Protein AF-A0A6A1WGW3-F1 (afdb_monomer)

Mean predicted aligned error: 17.2 Å

Solvent-accessible surface area (backbone atoms only — not comparable to full-atom values): 6360 Å² total; per-residue (Å²): 124,62,69,64,53,54,53,50,51,53,53,55,72,67,58,84,74,80,73,63,71,56,58,60,55,49,51,50,53,48,58,52,51,54,50,48,54,52,50,52,53,54,28,59,75,70,72,46,88,75,53,73,68,56,53,46,31,70,76,75,42,85,55,72,66,63,70,68,69,53,62,93,67,81,68,84,81,84,64,88,84,66,89,72,80,84,77,77,80,86,79,88,79,81,84,134

pLDDT: mean 71.41, std 14.91, range [43.19, 90.88]

Sequence (96 aa):
MQRRSAINKENRAKLKIVHTSGARSFQRARALLEKMEALQLQHELEGKSYTEVEIFAEVLGTKAGYVQGLGRSVRLLDHLHQQRPLICPGDWRRPD

Structure (mmCIF, N/CA/C/O backbone):
data_AF-A0A6A1WGW3-F1
#
_entry.id   AF-A0A6A1WGW3-F1
#
loop_
_atom_site.group_PDB
_atom_site.id
_atom_site.type_symbol
_atom_site.label_atom_id
_atom_site.label_alt_id
_atom_site.label_comp_id
_atom_site.label_asym_id
_atom_site.label_entity_id
_atom_site.label_seq_id
_atom_site.pdbx_PDB_ins_code
_atom_site.Cartn_x
_atom_site.Cartn_y
_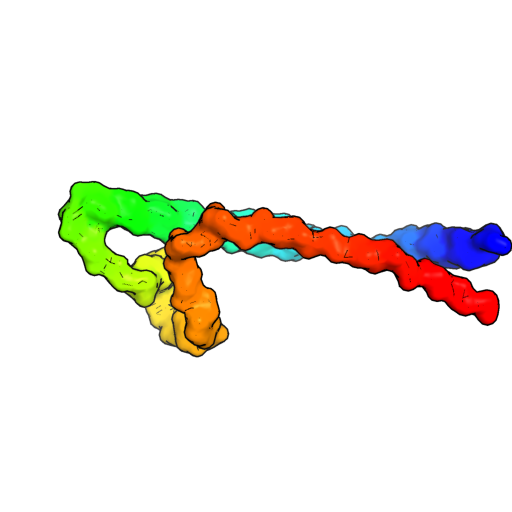atom_site.Cartn_z
_atom_site.occupancy
_atom_site.B_iso_or_equiv
_atom_site.auth_seq_id
_atom_site.auth_comp_id
_atom_site.auth_asym_id
_atom_site.auth_atom_id
_atom_site.pdbx_PDB_model_num
ATOM 1 N N . MET A 1 1 ? 32.380 -14.071 -29.882 1.00 60.56 1 MET A N 1
ATOM 2 C CA . MET A 1 1 ? 31.759 -13.446 -28.684 1.00 60.56 1 MET A CA 1
ATOM 3 C C . MET A 1 1 ? 31.000 -12.133 -28.968 1.00 60.56 1 MET A C 1
ATOM 5 O O . MET A 1 1 ? 30.032 -11.849 -28.278 1.00 60.56 1 MET A O 1
ATOM 9 N N . GLN A 1 2 ? 31.369 -11.344 -29.989 1.00 76.31 2 GLN A N 1
ATOM 10 C CA . GLN A 1 2 ? 30.806 -9.997 -30.230 1.00 76.31 2 GLN A CA 1
ATOM 11 C C . GLN A 1 2 ? 29.396 -9.977 -30.851 1.00 76.31 2 GLN A C 1
ATOM 13 O O . GLN A 1 2 ? 28.564 -9.163 -30.460 1.00 76.31 2 GLN A O 1
ATOM 18 N N . ARG A 1 3 ? 29.082 -10.917 -31.756 1.00 87.38 3 ARG A N 1
ATOM 19 C CA . ARG A 1 3 ? 27.796 -10.954 -32.482 1.00 87.38 3 ARG A CA 1
ATOM 20 C C . ARG A 1 3 ? 26.581 -11.066 -31.556 1.00 87.38 3 ARG A C 1
ATOM 22 O O . ARG A 1 3 ? 25.616 -10.330 -31.710 1.00 87.38 3 ARG A O 1
ATOM 29 N N . ARG A 1 4 ? 26.648 -11.958 -30.559 1.00 82.88 4 ARG A N 1
ATOM 30 C CA . ARG A 1 4 ? 25.568 -12.143 -29.573 1.00 82.88 4 ARG A CA 1
ATOM 31 C C . ARG A 1 4 ? 25.390 -10.900 -28.695 1.00 82.88 4 ARG A C 1
ATOM 33 O O . ARG A 1 4 ? 24.259 -10.537 -28.413 1.00 82.88 4 ARG A O 1
ATOM 40 N N . SER A 1 5 ? 26.483 -10.230 -28.323 1.00 82.81 5 SER A N 1
ATOM 41 C CA . SER A 1 5 ? 26.445 -8.989 -27.534 1.00 82.81 5 SER A CA 1
ATOM 42 C C . SER A 1 5 ? 25.810 -7.830 -28.312 1.00 82.81 5 SER A C 1
ATOM 44 O O . SER A 1 5 ? 24.943 -7.137 -27.785 1.00 82.81 5 SER A O 1
ATOM 46 N N . ALA A 1 6 ? 26.156 -7.680 -29.596 1.00 90.50 6 ALA A N 1
ATOM 47 C CA . ALA A 1 6 ? 25.558 -6.681 -30.481 1.00 90.50 6 ALA A CA 1
ATOM 48 C C . ALA A 1 6 ? 24.043 -6.893 -30.649 1.00 90.50 6 ALA A C 1
ATOM 50 O O . ALA A 1 6 ? 23.264 -5.964 -30.444 1.00 90.50 6 ALA A O 1
ATOM 51 N N . ILE A 1 7 ? 23.623 -8.137 -30.908 1.00 89.75 7 ILE A N 1
ATOM 52 C CA . ILE A 1 7 ? 22.201 -8.508 -31.002 1.00 89.75 7 ILE A CA 1
ATOM 53 C C . ILE A 1 7 ? 21.476 -8.223 -29.681 1.00 89.75 7 ILE A C 1
ATOM 55 O O . ILE A 1 7 ? 20.380 -7.670 -29.677 1.00 89.75 7 ILE A O 1
ATOM 59 N N . ASN A 1 8 ? 22.090 -8.549 -28.541 1.00 86.75 8 ASN A N 1
ATOM 60 C CA . ASN A 1 8 ? 21.478 -8.318 -27.234 1.00 86.75 8 ASN A CA 1
ATOM 61 C C . ASN A 1 8 ? 21.331 -6.816 -26.925 1.00 86.75 8 ASN A C 1
ATOM 63 O O . ASN A 1 8 ? 20.338 -6.403 -26.330 1.00 86.75 8 ASN A O 1
ATOM 67 N N . LYS A 1 9 ? 22.281 -5.986 -27.378 1.00 88.44 9 LYS A N 1
ATOM 68 C CA . LYS A 1 9 ? 22.237 -4.522 -27.250 1.00 88.44 9 LYS A CA 1
ATOM 69 C C . LYS A 1 9 ? 21.126 -3.907 -28.103 1.00 88.44 9 LYS A C 1
ATOM 71 O O . LYS A 1 9 ? 20.381 -3.066 -27.607 1.00 88.44 9 LYS A O 1
ATOM 76 N N . GLU A 1 10 ? 20.956 -4.375 -29.338 1.00 90.00 10 GLU A N 1
ATOM 77 C CA . GLU A 1 10 ? 19.817 -3.987 -30.176 1.00 90.00 10 GLU A CA 1
ATOM 78 C C . GLU A 1 10 ? 18.481 -4.422 -29.573 1.00 90.00 10 GLU A C 1
ATOM 80 O O . GLU A 1 10 ? 17.534 -3.640 -29.541 1.00 90.00 10 GLU A O 1
ATOM 85 N N . ASN A 1 11 ? 18.393 -5.649 -29.061 1.00 87.62 11 ASN A N 1
ATOM 86 C CA . ASN A 1 11 ? 17.176 -6.149 -28.426 1.00 87.62 11 ASN A CA 1
ATOM 87 C C . ASN A 1 11 ? 16.835 -5.343 -27.164 1.00 87.62 11 ASN A C 1
ATOM 89 O O . ASN A 1 11 ? 15.669 -5.035 -26.929 1.00 87.62 11 ASN A O 1
ATOM 93 N N . ARG A 1 12 ? 17.850 -4.921 -26.397 1.00 81.75 12 ARG A N 1
ATOM 94 C CA . ARG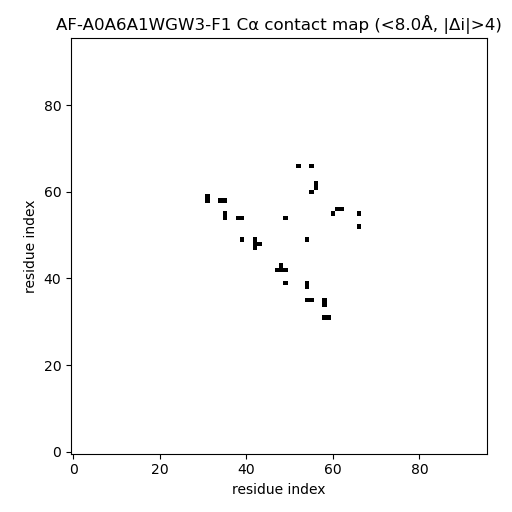 A 1 12 ? 17.697 -4.022 -25.244 1.00 81.75 12 ARG A CA 1
ATOM 95 C C . ARG A 1 12 ? 17.176 -2.643 -25.646 1.00 81.75 12 ARG A C 1
ATOM 97 O O . ARG A 1 12 ? 16.335 -2.104 -24.941 1.00 81.75 12 ARG A O 1
ATOM 104 N N . ALA A 1 13 ? 17.632 -2.095 -26.770 1.00 84.75 13 ALA A N 1
ATOM 105 C CA . ALA A 1 13 ? 17.139 -0.821 -27.294 1.00 84.75 13 ALA A CA 1
ATOM 106 C C . ALA A 1 13 ? 15.698 -0.914 -27.838 1.00 84.75 13 ALA A C 1
ATOM 108 O O . ALA A 1 13 ? 14.958 0.067 -27.805 1.00 84.75 13 ALA A O 1
ATOM 109 N N . LYS A 1 14 ? 15.282 -2.099 -28.311 1.00 83.38 14 LYS A N 1
ATOM 110 C CA . LYS A 1 14 ? 13.914 -2.388 -28.783 1.00 83.38 14 LYS A CA 1
ATOM 111 C C . LYS A 1 14 ? 12.921 -2.616 -27.631 1.00 83.38 14 LYS A C 1
ATOM 113 O O . LYS A 1 14 ? 11.716 -2.467 -27.823 1.00 83.38 14 LYS A O 1
ATOM 118 N N . LEU A 1 15 ? 13.406 -2.940 -26.431 1.00 76.50 15 LEU A N 1
ATOM 119 C CA . LEU A 1 15 ? 12.594 -3.093 -25.221 1.00 76.50 15 LEU A CA 1
ATOM 120 C C . LEU A 1 15 ? 12.122 -1.719 -24.708 1.00 76.50 15 LEU A C 1
ATOM 122 O O . LEU A 1 15 ? 12.808 -1.053 -23.940 1.00 76.50 15 LEU A O 1
ATOM 126 N N . LYS A 1 16 ? 10.911 -1.308 -25.099 1.00 72.50 16 LYS A N 1
ATOM 127 C CA . LYS A 1 16 ? 10.207 -0.123 -24.567 1.00 72.50 16 LYS A CA 1
ATOM 128 C C . LYS A 1 16 ? 9.193 -0.492 -23.484 1.00 72.50 16 LYS A C 1
ATOM 130 O O . LYS A 1 16 ? 8.042 -0.072 -23.539 1.00 72.50 16 LYS A O 1
ATOM 135 N N . ILE A 1 17 ? 9.595 -1.294 -22.503 1.00 68.94 17 ILE A N 1
ATOM 136 C CA . ILE A 1 17 ? 8.737 -1.562 -21.346 1.00 68.94 17 ILE A CA 1
ATOM 137 C C . ILE A 1 17 ? 9.440 -1.026 -20.113 1.00 68.94 17 ILE A C 1
ATOM 139 O O . ILE A 1 17 ? 10.246 -1.695 -19.472 1.00 68.94 17 ILE A O 1
ATOM 143 N N . VAL A 1 18 ? 9.125 0.224 -19.790 1.00 66.19 18 VAL A N 1
ATOM 144 C CA . VAL A 1 18 ? 9.357 0.735 -18.445 1.00 66.19 18 VAL A CA 1
ATOM 145 C C . VAL A 1 18 ? 8.252 0.123 -17.589 1.00 66.19 18 VAL A C 1
ATOM 147 O O . VAL A 1 18 ? 7.095 0.526 -17.689 1.00 66.19 18 VAL A O 1
ATOM 150 N N . HIS A 1 19 ? 8.581 -0.896 -16.794 1.00 60.56 19 HIS A N 1
ATOM 151 C CA . HIS A 1 19 ? 7.653 -1.483 -15.826 1.00 60.56 19 HIS A CA 1
ATOM 152 C C . HIS A 1 19 ? 7.368 -0.472 -14.701 1.00 60.56 19 HIS A C 1
ATOM 154 O O . HIS A 1 19 ? 7.892 -0.573 -13.597 1.00 60.56 19 HIS A O 1
ATOM 160 N N . THR A 1 20 ? 6.539 0.534 -14.968 1.00 61.28 20 THR A N 1
ATOM 161 C CA . THR A 1 20 ? 6.049 1.480 -13.949 1.00 61.28 20 THR A CA 1
ATOM 162 C C . THR A 1 20 ? 4.984 0.845 -13.053 1.00 61.28 20 THR A C 1
ATOM 164 O O . THR A 1 20 ? 4.731 1.313 -11.942 1.00 61.28 20 THR A O 1
ATOM 167 N N . SER A 1 21 ? 4.396 -0.264 -13.509 1.00 58.09 21 SER A N 1
ATOM 168 C CA . SER A 1 21 ? 3.380 -1.050 -12.810 1.00 58.09 21 SER A CA 1
ATOM 169 C C . SER A 1 21 ? 3.884 -1.716 -11.526 1.00 58.09 21 SER A C 1
ATOM 171 O O . SER A 1 21 ? 3.065 -2.033 -10.665 1.00 58.09 21 SER A O 1
ATOM 173 N N . GLY A 1 22 ? 5.202 -1.876 -11.349 1.00 60.31 22 GLY A N 1
ATOM 174 C CA . GLY A 1 22 ? 5.789 -2.446 -10.131 1.00 60.31 22 GLY A CA 1
ATOM 175 C C . GLY A 1 22 ? 5.850 -1.466 -8.956 1.00 60.31 22 GLY A C 1
ATOM 176 O O . GLY A 1 22 ? 5.568 -1.848 -7.827 1.00 60.31 22 GLY A O 1
ATOM 177 N N . ALA A 1 23 ? 6.154 -0.188 -9.202 1.00 70.12 23 ALA A N 1
ATOM 178 C CA . ALA A 1 23 ? 6.386 0.769 -8.118 1.00 70.12 23 ALA A CA 1
ATOM 179 C C . ALA A 1 23 ? 5.091 1.151 -7.387 1.00 70.12 23 ALA A C 1
ATOM 181 O O . ALA A 1 23 ? 5.031 1.080 -6.163 1.00 70.12 23 ALA A O 1
ATOM 182 N N . ARG A 1 24 ? 4.027 1.497 -8.126 1.00 74.19 24 ARG A N 1
ATOM 183 C CA . ARG A 1 24 ? 2.754 1.925 -7.516 1.00 74.19 24 ARG A CA 1
ATOM 184 C C . ARG A 1 24 ? 2.000 0.789 -6.828 1.00 74.19 24 ARG A C 1
ATOM 186 O O . ARG A 1 24 ? 1.398 1.008 -5.782 1.00 74.19 24 ARG A O 1
ATOM 193 N N . SER A 1 25 ? 2.016 -0.415 -7.403 1.00 74.75 25 SER A N 1
ATOM 194 C CA . SER A 1 25 ? 1.377 -1.588 -6.790 1.00 74.75 25 SER A CA 1
ATOM 195 C C . SER A 1 25 ? 2.094 -1.997 -5.502 1.00 74.75 25 SER A C 1
ATOM 197 O O . SER A 1 25 ? 1.439 -2.231 -4.489 1.00 74.75 25 SER A O 1
ATOM 199 N N . PHE A 1 26 ? 3.429 -1.974 -5.507 1.00 78.75 26 PHE A N 1
ATOM 200 C CA . PHE A 1 26 ? 4.243 -2.238 -4.326 1.00 78.75 26 PHE A CA 1
ATOM 201 C C . PHE A 1 26 ? 4.071 -1.172 -3.236 1.00 78.75 26 PHE A C 1
ATOM 203 O O . PHE A 1 26 ? 3.866 -1.515 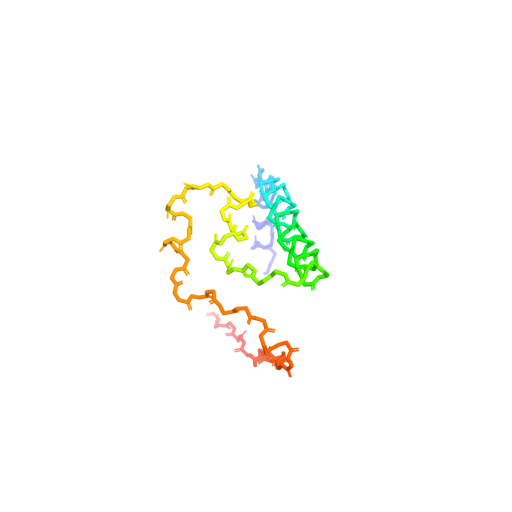-2.076 1.00 78.75 26 PHE A O 1
ATOM 210 N N . GLN A 1 27 ? 4.076 0.115 -3.603 1.00 84.88 27 GLN A N 1
ATOM 211 C CA . GLN A 1 27 ? 3.789 1.220 -2.678 1.00 84.88 27 GLN A CA 1
ATOM 212 C C . GLN A 1 27 ? 2.411 1.068 -2.030 1.00 84.88 27 GLN A C 1
ATOM 214 O O . GLN A 1 27 ? 2.271 1.238 -0.822 1.00 84.88 27 GLN A O 1
ATOM 219 N N . ARG A 1 28 ? 1.394 0.695 -2.816 1.00 85.75 28 ARG A N 1
ATOM 220 C CA . ARG A 1 28 ? 0.045 0.457 -2.297 1.00 85.75 28 ARG A CA 1
ATOM 221 C C . ARG A 1 28 ? 0.004 -0.737 -1.344 1.00 85.75 28 ARG A C 1
ATOM 223 O O . ARG A 1 28 ? -0.632 -0.637 -0.304 1.00 85.75 28 ARG A O 1
ATOM 230 N N . ALA A 1 29 ? 0.675 -1.840 -1.674 1.00 84.25 29 ALA A N 1
ATOM 231 C CA . ALA A 1 29 ? 0.749 -3.009 -0.799 1.00 84.25 29 ALA A CA 1
ATOM 232 C C . ALA A 1 29 ? 1.447 -2.683 0.532 1.00 84.25 29 ALA A C 1
ATOM 234 O O . ALA A 1 29 ? 0.953 -3.067 1.588 1.00 84.25 29 ALA A O 1
ATOM 235 N N . ARG A 1 30 ? 2.541 -1.909 0.489 1.00 86.06 30 ARG A N 1
ATOM 236 C CA . ARG A 1 30 ? 3.241 -1.410 1.682 1.00 86.06 30 ARG A CA 1
ATOM 237 C C . ARG A 1 30 ? 2.342 -0.555 2.569 1.00 86.06 30 ARG A C 1
ATOM 239 O O . ARG A 1 30 ? 2.214 -0.855 3.747 1.00 86.06 30 ARG A O 1
ATOM 246 N N . ALA A 1 31 ? 1.653 0.425 1.990 1.00 88.69 31 ALA A N 1
ATOM 247 C CA . ALA A 1 31 ? 0.750 1.294 2.742 1.00 88.69 31 ALA A CA 1
ATOM 248 C C . ALA A 1 31 ? -0.429 0.534 3.383 1.00 88.69 31 ALA A C 1
ATOM 250 O O . ALA A 1 31 ? -0.942 0.947 4.418 1.00 88.69 31 ALA A O 1
ATOM 251 N N . LEU A 1 32 ? -0.890 -0.563 2.769 1.00 89.56 32 LEU A N 1
ATOM 252 C CA . LEU A 1 32 ? -1.924 -1.418 3.359 1.00 89.56 32 LEU A CA 1
ATOM 253 C C . LEU A 1 32 ? -1.380 -2.240 4.533 1.00 89.56 32 LEU A C 1
ATOM 255 O O . LEU A 1 32 ? -2.071 -2.358 5.538 1.00 89.56 32 LEU A O 1
ATOM 259 N N . LEU A 1 33 ? -0.152 -2.756 4.430 1.00 87.44 33 LEU A N 1
ATOM 260 C CA . LEU A 1 33 ? 0.498 -3.487 5.521 1.00 87.44 33 LEU A CA 1
ATOM 261 C C . LEU A 1 33 ? 0.743 -2.584 6.739 1.00 87.44 33 LEU A C 1
ATOM 263 O O . LEU A 1 33 ? 0.368 -2.943 7.847 1.00 87.44 33 LEU A O 1
ATOM 267 N N . GLU A 1 34 ? 1.280 -1.382 6.518 1.00 90.88 34 GLU A N 1
ATOM 268 C CA . GLU A 1 34 ? 1.520 -0.397 7.585 1.00 90.88 34 GLU A CA 1
ATOM 269 C C . GLU A 1 34 ? 0.226 -0.022 8.326 1.00 90.88 34 GLU A C 1
ATOM 271 O O . GLU A 1 34 ? 0.223 0.149 9.542 1.00 90.88 34 GLU A O 1
ATOM 276 N N . LYS A 1 35 ? -0.906 0.054 7.612 1.00 90.56 35 LYS A N 1
ATOM 277 C CA . LYS A 1 35 ? -2.221 0.282 8.230 1.00 90.56 35 LYS A CA 1
ATOM 278 C C . LYS A 1 35 ? -2.681 -0.885 9.102 1.00 90.56 35 LYS A C 1
ATOM 280 O O . LYS A 1 35 ? -3.277 -0.639 10.144 1.00 90.56 35 LYS A O 1
ATOM 285 N N . MET A 1 36 ? -2.425 -2.128 8.691 1.00 88.31 36 MET A N 1
ATOM 286 C CA . MET A 1 36 ? -2.771 -3.310 9.490 1.00 88.31 36 MET A CA 1
ATOM 287 C C . MET A 1 36 ? -1.956 -3.356 10.784 1.00 88.31 36 MET A C 1
ATOM 289 O O . MET A 1 36 ? -2.532 -3.546 11.851 1.00 88.31 36 MET A O 1
ATOM 293 N N . GLU A 1 37 ? -0.646 -3.106 10.702 1.00 87.50 37 GLU A N 1
ATOM 294 C CA . GLU A 1 37 ? 0.240 -3.048 11.873 1.00 87.50 37 GLU A CA 1
ATOM 295 C C . GLU A 1 37 ? -0.170 -1.928 12.842 1.00 87.50 37 GLU A C 1
ATOM 297 O O . GLU A 1 37 ? -0.237 -2.142 14.052 1.00 87.50 37 GLU A O 1
ATOM 302 N N . ALA A 1 38 ? -0.510 -0.745 12.320 1.00 88.81 38 ALA A N 1
ATOM 303 C CA . ALA A 1 38 ? -0.958 0.376 13.142 1.00 88.81 38 ALA A CA 1
ATOM 304 C C . ALA A 1 38 ? -2.270 0.077 13.887 1.00 88.81 38 ALA A C 1
ATOM 306 O O . ALA A 1 38 ? -2.383 0.399 15.069 1.00 88.81 38 ALA A O 1
ATOM 307 N N . LEU A 1 39 ? -3.245 -0.554 13.223 1.00 86.62 39 LEU A N 1
ATOM 308 C CA . LEU A 1 39 ? -4.500 -0.957 13.862 1.00 86.62 39 LEU A CA 1
ATOM 309 C C . LEU A 1 39 ? -4.269 -2.029 14.927 1.00 86.62 39 LEU A C 1
ATOM 311 O O . LEU A 1 39 ? -4.814 -1.925 16.022 1.00 86.62 39 LEU A O 1
ATOM 315 N N . GLN A 1 40 ? -3.427 -3.023 14.643 1.00 84.88 40 GLN A N 1
ATOM 316 C CA . GLN A 1 40 ? -3.094 -4.066 15.611 1.00 84.88 40 GLN A CA 1
ATOM 317 C C . GLN A 1 40 ? -2.497 -3.471 16.896 1.00 84.88 40 GLN A C 1
ATOM 319 O O . GLN A 1 40 ? -2.955 -3.794 17.991 1.00 84.88 40 GLN A O 1
ATOM 324 N N . LEU A 1 41 ? -1.557 -2.529 16.766 1.00 86.06 41 LEU A N 1
ATOM 325 C CA . LEU A 1 41 ? -0.963 -1.826 17.907 1.00 86.06 41 LEU A CA 1
ATOM 326 C C . LEU A 1 41 ? -1.979 -0.968 18.673 1.00 86.06 41 LEU A C 1
ATOM 328 O O . LEU A 1 41 ? -1.981 -0.968 19.902 1.00 86.06 41 LEU A O 1
ATOM 332 N N . GLN A 1 42 ? -2.855 -0.238 17.975 1.00 85.25 42 GLN A N 1
ATOM 333 C CA . GLN A 1 42 ? -3.910 0.542 18.632 1.00 85.25 42 GLN A CA 1
ATOM 334 C C . GLN A 1 42 ? -4.840 -0.347 19.462 1.00 85.25 42 GLN A C 1
ATOM 336 O O . GLN A 1 42 ? -5.204 0.009 20.580 1.00 85.25 42 GLN A O 1
ATOM 341 N N . HIS A 1 43 ? -5.193 -1.520 18.945 1.00 81.56 43 HIS A N 1
ATOM 342 C CA . HIS A 1 43 ? -6.093 -2.439 19.631 1.00 81.56 43 HIS A CA 1
ATOM 343 C C . HIS A 1 43 ? -5.444 -3.159 20.816 1.00 81.56 43 HIS A C 1
ATOM 345 O O . HIS A 1 43 ? -6.107 -3.332 21.841 1.00 81.56 43 HIS A O 1
ATOM 351 N N . GLU A 1 44 ? -4.151 -3.489 20.734 1.00 82.06 44 GLU A N 1
ATOM 352 C CA . GLU A 1 44 ? -3.378 -3.966 21.890 1.00 82.06 44 GLU A CA 1
ATOM 353 C C . GLU A 1 44 ? -3.382 -2.941 23.032 1.00 82.06 44 GLU A C 1
ATOM 355 O O . GLU A 1 44 ? -3.571 -3.312 24.191 1.0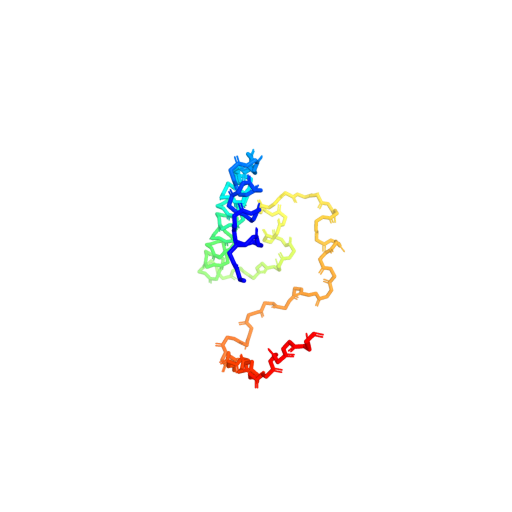0 82.06 44 GLU A O 1
ATOM 360 N N . LEU A 1 45 ? -3.261 -1.646 22.715 1.00 84.00 45 LEU A N 1
ATOM 361 C CA . LEU A 1 45 ? -3.340 -0.566 23.704 1.00 84.00 45 LEU A CA 1
ATOM 362 C C . LEU A 1 45 ? -4.753 -0.383 24.283 1.00 84.00 45 LEU A C 1
ATOM 364 O O . LEU A 1 45 ? -4.896 -0.051 25.458 1.00 84.00 45 LEU A O 1
ATOM 368 N N . GLU A 1 46 ? -5.798 -0.613 23.486 1.00 81.94 46 GLU A N 1
ATOM 369 C CA . GLU A 1 46 ? -7.197 -0.576 23.938 1.00 81.94 46 GLU A CA 1
ATOM 370 C C . GLU A 1 46 ? -7.635 -1.844 24.697 1.00 81.94 46 GLU A C 1
ATOM 372 O O . GLU A 1 46 ? -8.758 -1.893 25.205 1.00 81.94 46 GLU A O 1
ATOM 377 N N . GLY A 1 47 ? -6.787 -2.876 24.773 1.00 77.81 47 GLY A N 1
ATOM 378 C CA . GLY A 1 47 ? -7.111 -4.156 25.409 1.00 77.81 47 GLY A CA 1
ATOM 379 C C . GLY A 1 47 ? -8.161 -4.978 24.652 1.00 77.81 47 GLY A C 1
ATOM 380 O O . GLY A 1 47 ? -8.773 -5.878 25.228 1.00 77.81 47 GLY A O 1
ATOM 381 N N . LYS A 1 48 ? -8.394 -4.675 23.369 1.00 74.12 48 LYS A N 1
ATOM 382 C CA . LYS A 1 48 ? -9.321 -5.408 22.500 1.00 74.12 48 LYS A CA 1
ATOM 383 C C . LYS A 1 48 ? -8.521 -6.340 21.601 1.00 74.12 48 LYS A C 1
ATOM 385 O O . LYS A 1 48 ? -7.693 -5.892 20.819 1.00 74.12 48 LYS A O 1
ATOM 390 N N . SER A 1 49 ? -8.791 -7.638 21.671 1.00 70.00 49 SER A N 1
ATOM 391 C CA . SER A 1 49 ? -8.218 -8.605 20.736 1.00 70.00 49 SER A CA 1
ATOM 392 C C . SER A 1 49 ? -9.073 -8.671 19.470 1.00 70.00 49 SER A C 1
ATOM 394 O O . SER A 1 49 ? -10.111 -9.333 19.465 1.00 70.00 49 SER A O 1
ATOM 396 N N . TYR A 1 50 ? -8.652 -7.994 18.405 1.00 70.12 50 TYR A N 1
ATOM 397 C CA . TYR A 1 50 ? -9.224 -8.222 17.079 1.00 70.12 50 TYR A CA 1
ATOM 398 C C . TYR A 1 50 ? -8.603 -9.467 16.438 1.00 70.12 50 TYR A C 1
ATOM 400 O O . TYR A 1 50 ? -7.399 -9.707 16.536 1.00 70.12 50 TYR A O 1
ATOM 408 N N . THR A 1 51 ? -9.430 -10.273 15.781 1.00 81.06 51 THR A N 1
ATOM 409 C CA . THR A 1 51 ? -8.982 -11.400 14.960 1.00 81.06 51 THR A CA 1
ATOM 410 C C . THR A 1 51 ? -8.418 -10.893 13.634 1.00 81.06 51 THR A C 1
ATOM 412 O O . THR A 1 51 ? -8.822 -9.845 13.129 1.00 81.06 51 THR A O 1
ATOM 415 N N . GLU A 1 52 ? -7.507 -11.653 13.018 1.00 77.44 52 GLU A N 1
ATOM 416 C CA . GLU A 1 52 ? -6.893 -11.283 11.731 1.00 77.44 52 GLU A CA 1
ATOM 417 C C . GLU A 1 52 ? -7.947 -10.906 10.674 1.00 77.44 52 GLU A C 1
ATOM 419 O O . GLU A 1 52 ? -7.783 -9.942 9.929 1.00 77.44 52 GLU A O 1
ATOM 424 N N . VAL A 1 53 ? -9.070 -11.632 10.649 1.00 79.44 53 VAL A N 1
ATOM 425 C CA . VAL A 1 53 ? -10.179 -11.434 9.704 1.00 79.44 53 VAL A CA 1
ATOM 426 C C . VAL A 1 53 ? -10.804 -10.047 9.830 1.00 79.44 53 VAL A C 1
ATOM 428 O O . VAL A 1 53 ? -11.134 -9.431 8.817 1.00 79.44 53 VAL A O 1
ATOM 431 N N . GLU A 1 54 ? -10.957 -9.550 11.051 1.00 84.62 54 GLU A N 1
ATOM 432 C CA . GLU A 1 54 ? -11.554 -8.244 11.312 1.00 84.62 54 GLU A CA 1
ATOM 433 C C . GLU A 1 54 ? -10.603 -7.115 10.899 1.00 84.62 54 GLU A C 1
ATOM 435 O O . GLU A 1 54 ? -11.030 -6.1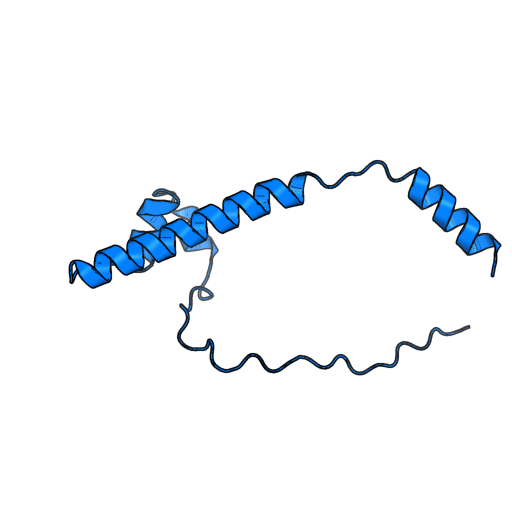76 10.231 1.00 84.62 54 GLU A O 1
ATOM 440 N N . ILE A 1 55 ? -9.298 -7.260 11.168 1.00 85.50 55 ILE A N 1
ATOM 441 C CA . ILE A 1 55 ? -8.269 -6.309 10.706 1.00 85.50 55 ILE A CA 1
ATOM 442 C C . ILE A 1 55 ? -8.245 -6.254 9.171 1.00 85.50 55 ILE A C 1
ATOM 444 O O . ILE A 1 55 ? -8.201 -5.176 8.570 1.00 85.50 55 ILE A O 1
ATOM 448 N N . PHE A 1 56 ? -8.322 -7.410 8.505 1.00 84.19 56 PHE A N 1
ATOM 449 C CA . PHE A 1 56 ? -8.390 -7.467 7.045 1.00 84.19 56 PHE A CA 1
ATOM 450 C C . PHE A 1 56 ? -9.663 -6.822 6.494 1.00 84.19 56 PHE A C 1
ATOM 452 O O . PHE A 1 56 ? -9.586 -6.100 5.497 1.00 84.19 56 PHE A O 1
ATOM 459 N N . ALA A 1 57 ? -10.814 -7.072 7.118 1.00 84.62 57 ALA A N 1
ATOM 460 C CA . ALA A 1 57 ? -12.086 -6.493 6.704 1.00 84.62 57 ALA A CA 1
ATOM 461 C C . ALA A 1 57 ? -12.091 -4.962 6.840 1.00 84.62 57 ALA A C 1
ATOM 463 O O . ALA A 1 57 ? -12.605 -4.287 5.948 1.00 84.62 57 ALA A O 1
ATOM 464 N N . GLU A 1 58 ? -11.467 -4.424 7.887 1.00 86.94 58 GLU A N 1
ATOM 465 C CA . GLU A 1 58 ? -11.356 -2.982 8.123 1.00 86.94 58 GLU A CA 1
ATOM 466 C C . GLU A 1 58 ? -10.427 -2.302 7.099 1.00 86.94 58 GLU A C 1
ATOM 468 O O . GLU A 1 58 ? -10.768 -1.275 6.512 1.00 86.94 58 GLU A O 1
ATOM 473 N N . VAL A 1 59 ? -9.257 -2.893 6.812 1.00 86.94 59 VAL A N 1
ATOM 474 C CA . VAL A 1 59 ? -8.245 -2.273 5.932 1.00 86.94 59 VAL A CA 1
ATOM 475 C C . VAL A 1 59 ? -8.527 -2.485 4.442 1.00 86.94 59 VAL A C 1
ATOM 477 O O . VAL A 1 59 ? -8.298 -1.585 3.629 1.00 86.94 59 VAL A O 1
ATOM 480 N N . LEU A 1 60 ? -8.974 -3.682 4.051 1.00 84.00 60 LEU A N 1
ATOM 481 C CA . LEU A 1 60 ? -9.192 -4.061 2.647 1.00 84.00 60 LEU A CA 1
ATOM 482 C C . LEU A 1 60 ? -10.666 -3.981 2.225 1.00 84.00 60 LEU A C 1
ATOM 484 O O . LEU A 1 60 ? -10.958 -4.051 1.026 1.00 84.00 60 LEU A O 1
ATOM 488 N N . GLY A 1 61 ? -11.578 -3.818 3.183 1.00 82.56 61 GLY A N 1
ATOM 489 C CA . GLY A 1 61 ? -13.021 -3.889 2.986 1.00 82.56 61 GLY A CA 1
ATOM 490 C C . GLY A 1 61 ? -13.564 -5.322 3.055 1.00 82.56 61 GLY A C 1
ATOM 491 O O . GLY A 1 61 ? -12.855 -6.309 2.853 1.00 82.56 61 GLY A O 1
ATOM 492 N N . THR A 1 62 ? -14.875 -5.446 3.262 1.00 70.69 62 THR A N 1
ATOM 493 C CA . THR A 1 62 ? -15.626 -6.709 3.403 1.00 70.69 62 THR A CA 1
ATOM 494 C C . THR A 1 62 ? -15.862 -7.449 2.078 1.00 70.69 62 THR A C 1
ATOM 496 O O . THR A 1 62 ? -16.943 -7.976 1.808 1.00 70.69 62 THR A O 1
ATOM 499 N N . LYS A 1 63 ? -14.848 -7.539 1.208 1.00 67.31 63 LYS A N 1
ATOM 500 C CA . LYS A 1 63 ? -14.921 -8.400 0.019 1.00 67.31 63 LYS A CA 1
ATOM 501 C C . LYS A 1 63 ? -14.528 -9.825 0.414 1.00 67.31 63 LYS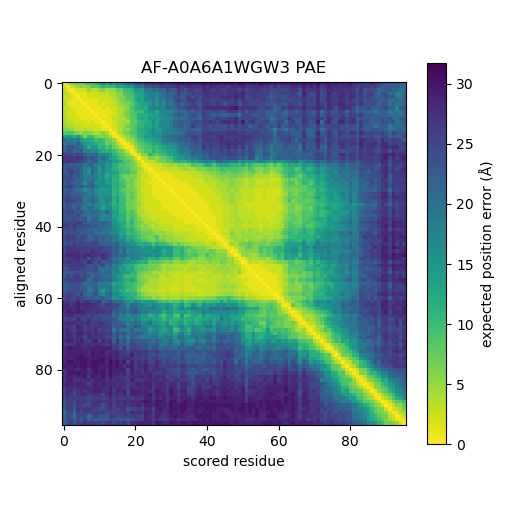 A C 1
ATOM 503 O O . LYS A 1 63 ? -13.344 -10.145 0.507 1.00 67.31 63 LYS A O 1
ATOM 508 N N . ALA A 1 64 ? -15.528 -10.689 0.592 1.00 56.47 64 ALA A N 1
ATOM 509 C CA . ALA A 1 64 ? -15.370 -12.079 1.043 1.00 56.47 64 ALA A CA 1
ATOM 510 C C . ALA A 1 64 ? -14.305 -12.893 0.269 1.00 56.47 64 ALA A C 1
ATOM 512 O O . ALA A 1 64 ? -13.677 -13.788 0.828 1.00 56.47 64 ALA A O 1
ATOM 513 N N . GLY A 1 65 ? -14.040 -12.547 -0.997 1.00 63.75 65 GLY A N 1
ATOM 514 C CA . GLY A 1 65 ? -13.053 -13.235 -1.833 1.00 63.75 65 GLY A CA 1
ATOM 515 C C . GLY A 1 65 ? -11.579 -12.968 -1.498 1.00 63.75 65 GLY A C 1
ATOM 516 O O . GLY A 1 65 ? -10.738 -13.779 -1.877 1.00 63.75 65 GLY A O 1
ATOM 517 N N . TYR A 1 66 ? -11.232 -11.877 -0.800 1.00 65.69 66 TYR A N 1
ATOM 518 C CA . TYR A 1 66 ? -9.822 -11.579 -0.503 1.00 65.69 66 TYR A CA 1
ATOM 519 C C . TYR A 1 66 ? -9.262 -12.489 0.587 1.00 65.69 66 TYR A C 1
ATOM 521 O O . TYR A 1 66 ? -8.198 -13.060 0.397 1.00 65.69 66 TYR A O 1
ATOM 529 N N . VAL A 1 67 ? -9.995 -12.682 1.684 1.00 61.38 67 VAL A N 1
ATOM 530 C CA . VAL A 1 67 ? -9.561 -13.540 2.800 1.00 61.38 67 VAL A CA 1
ATOM 531 C C . VAL A 1 67 ? -9.662 -15.022 2.424 1.00 61.38 67 VAL A C 1
ATOM 533 O O . VAL A 1 67 ? -8.759 -15.804 2.709 1.00 61.38 67 VAL A O 1
ATOM 536 N N . GLN A 1 68 ? -10.712 -15.405 1.691 1.00 66.81 68 GLN A N 1
ATOM 537 C CA . GLN A 1 68 ? -10.923 -16.787 1.252 1.00 66.81 68 GLN A CA 1
ATOM 538 C C . GLN A 1 68 ? -9.862 -17.268 0.240 1.00 66.81 68 GLN A C 1
ATOM 540 O O . GLN A 1 68 ? -9.543 -18.456 0.202 1.00 66.81 68 GLN A O 1
ATOM 545 N N . GLY A 1 69 ? -9.287 -16.357 -0.556 1.00 68.44 69 GLY A N 1
ATOM 546 C CA . GLY A 1 69 ? -8.253 -16.662 -1.551 1.00 68.44 69 GLY A CA 1
ATOM 547 C C . GLY A 1 69 ? -6.827 -16.806 -1.001 1.00 68.44 69 GLY A C 1
ATOM 548 O O . GLY A 1 69 ? -5.955 -17.280 -1.725 1.00 68.44 69 GLY A O 1
ATOM 549 N N . LEU A 1 70 ? -6.570 -16.424 0.257 1.00 65.62 70 LEU A N 1
ATOM 550 C CA . LEU A 1 70 ? -5.228 -16.455 0.866 1.00 65.62 70 LEU A CA 1
ATOM 551 C C . LEU A 1 70 ? -4.806 -17.847 1.373 1.00 65.62 70 LEU A C 1
ATOM 553 O O . LEU A 1 70 ? -3.633 -18.070 1.686 1.00 65.62 70 LEU A O 1
ATOM 557 N N . GLY A 1 71 ? -5.738 -18.803 1.435 1.00 64.75 71 GLY A N 1
ATOM 558 C CA . GLY A 1 71 ? -5.478 -20.150 1.950 1.00 64.75 71 GLY A CA 1
ATOM 559 C C . GLY A 1 71 ? -4.976 -20.152 3.405 1.00 64.75 71 GLY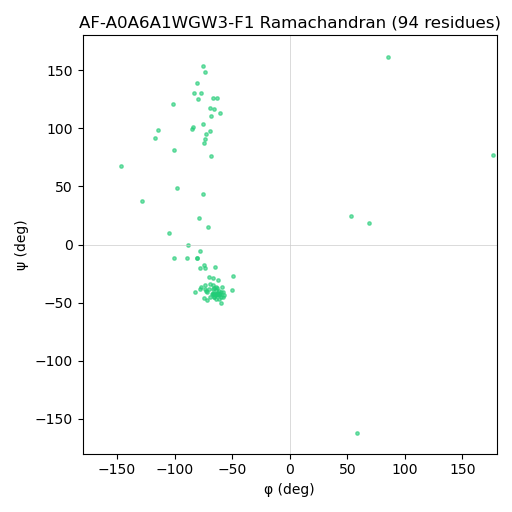 A C 1
ATOM 560 O O . GLY A 1 71 ? -5.089 -19.168 4.126 1.00 64.75 71 GLY A O 1
ATOM 561 N N . ARG A 1 72 ? -4.370 -21.259 3.858 1.00 63.31 72 ARG A N 1
ATOM 562 C CA . ARG A 1 72 ? -3.781 -21.384 5.215 1.00 63.31 72 ARG A CA 1
ATOM 563 C C . ARG A 1 72 ? -2.404 -20.707 5.348 1.00 63.31 72 ARG A C 1
ATOM 565 O O . ARG A 1 72 ? -1.581 -21.134 6.154 1.00 63.31 72 ARG A O 1
ATOM 572 N N . SER A 1 73 ? -2.104 -19.731 4.490 1.00 56.59 73 SER A N 1
ATOM 573 C CA . SER A 1 73 ? -0.797 -19.066 4.458 1.00 56.59 73 SER A CA 1
ATOM 574 C C . SER A 1 73 ? -0.717 -17.856 5.385 1.00 56.59 73 SER A C 1
ATOM 576 O O . SER A 1 73 ? 0.385 -17.359 5.617 1.00 56.59 73 SER A O 1
ATOM 578 N N . VAL A 1 74 ? -1.848 -17.395 5.925 1.00 53.47 74 VAL A N 1
ATOM 579 C CA . VAL A 1 74 ? -1.869 -16.394 6.992 1.00 53.47 74 VAL A CA 1
ATOM 580 C C . VAL A 1 74 ? -1.453 -17.099 8.282 1.00 53.47 74 VAL A C 1
ATOM 582 O O . VAL A 1 74 ? -2.245 -17.721 8.979 1.00 53.47 74 VAL A O 1
ATOM 585 N N . ARG A 1 75 ? -0.143 -17.133 8.506 1.00 53.97 75 ARG A N 1
ATOM 586 C CA . ARG A 1 75 ? 0.465 -17.396 9.805 1.00 53.97 75 ARG A CA 1
ATOM 587 C C . ARG A 1 75 ? 1.159 -16.099 10.176 1.00 53.97 75 ARG A C 1
ATOM 589 O O . ARG A 1 75 ? 2.232 -15.824 9.637 1.00 53.97 75 ARG A O 1
ATOM 596 N N . LEU A 1 76 ? 0.527 -15.274 11.009 1.00 49.09 76 LEU A N 1
ATOM 597 C CA . LEU A 1 76 ? 1.208 -14.125 11.586 1.00 49.09 76 LEU A CA 1
ATOM 598 C C . LEU A 1 76 ? 2.398 -14.618 12.419 1.00 49.09 76 LEU A C 1
ATOM 600 O O . LEU A 1 76 ? 2.272 -15.353 13.389 1.00 49.09 76 LEU A O 1
ATOM 604 N N . LEU A 1 77 ? 3.578 -14.274 11.912 1.00 52.09 77 LEU A N 1
ATOM 605 C CA . LEU A 1 77 ? 4.619 -13.544 12.628 1.00 52.09 77 LEU A CA 1
ATOM 606 C C . LEU A 1 77 ? 5.123 -14.050 13.992 1.00 52.09 77 LEU A C 1
ATOM 608 O O . LEU A 1 77 ? 5.755 -13.279 14.696 1.00 52.09 77 LEU A O 1
ATOM 612 N N . ASP A 1 78 ? 5.012 -15.334 14.318 1.00 46.16 78 ASP A N 1
ATOM 613 C CA . ASP A 1 78 ? 5.732 -15.890 15.482 1.00 46.16 78 ASP A CA 1
ATOM 614 C C . ASP A 1 78 ? 7.155 -16.390 15.163 1.00 46.16 78 ASP A C 1
ATOM 616 O O . ASP A 1 78 ? 7.854 -16.893 16.040 1.00 46.16 78 ASP A O 1
ATOM 620 N 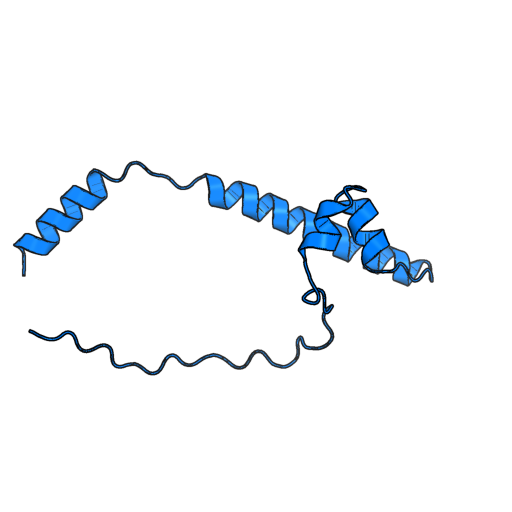N . HIS A 1 79 ? 7.632 -16.297 13.915 1.00 43.19 79 HIS A N 1
ATOM 621 C CA . HIS A 1 79 ? 8.923 -16.879 13.495 1.00 43.19 79 HIS A CA 1
ATOM 622 C C . HIS A 1 79 ? 9.853 -15.894 12.765 1.00 43.19 79 HIS A C 1
ATOM 624 O O . HIS A 1 79 ? 10.610 -16.275 11.872 1.00 43.19 79 HIS A O 1
ATOM 630 N N . LEU A 1 80 ? 9.890 -14.624 13.180 1.00 46.44 80 LEU A N 1
ATOM 631 C CA . LEU A 1 80 ? 10.949 -13.695 12.747 1.00 46.44 80 LEU A CA 1
ATOM 632 C C . LEU A 1 80 ? 12.342 -13.996 13.350 1.00 46.44 80 LEU A C 1
ATOM 634 O O . LEU A 1 80 ? 13.246 -13.176 13.231 1.00 46.44 80 LEU A O 1
ATOM 638 N N . HIS A 1 81 ? 12.561 -15.182 13.931 1.00 48.38 81 HIS A N 1
ATOM 639 C CA . HIS A 1 81 ? 13.860 -15.595 14.480 1.00 48.38 81 HIS A CA 1
ATOM 640 C C . HIS A 1 81 ? 14.651 -16.619 13.654 1.00 48.38 81 HIS A C 1
ATOM 642 O O . HIS A 1 81 ? 15.687 -17.095 14.115 1.00 48.38 81 HIS A O 1
ATOM 648 N N . GLN A 1 82 ? 14.262 -16.934 12.413 1.00 48.62 82 GLN A N 1
ATOM 649 C CA . GLN A 1 82 ? 15.126 -17.783 11.584 1.00 48.62 82 GLN A CA 1
ATOM 650 C C . GLN A 1 82 ? 15.089 -17.457 10.091 1.00 48.62 82 GLN A C 1
ATOM 652 O O . GLN A 1 82 ? 14.696 -18.260 9.251 1.00 48.62 82 GLN A O 1
ATOM 657 N N . GLN A 1 83 ? 15.603 -16.277 9.735 1.00 46.53 83 GLN A N 1
ATOM 658 C CA . GLN A 1 83 ? 16.149 -16.080 8.393 1.00 46.53 83 GLN A CA 1
ATOM 659 C C . GLN A 1 83 ? 17.491 -16.819 8.292 1.00 46.53 83 GLN A C 1
ATOM 661 O O . GLN A 1 83 ? 18.549 -16.279 8.605 1.00 46.53 83 GLN A O 1
ATOM 666 N N . ARG A 1 84 ? 17.455 -18.086 7.869 1.00 49.16 84 ARG A N 1
ATOM 667 C CA . ARG A 1 84 ? 18.652 -18.782 7.384 1.00 49.16 84 ARG A CA 1
ATOM 668 C C . ARG A 1 84 ? 18.895 -18.337 5.934 1.00 49.16 84 ARG A C 1
ATOM 670 O O . ARG A 1 84 ? 17.979 -18.489 5.124 1.00 49.16 84 ARG A O 1
ATOM 677 N N . PRO A 1 85 ? 20.077 -17.815 5.564 1.00 45.44 85 PRO A N 1
ATOM 678 C CA . PRO A 1 85 ? 20.338 -17.447 4.179 1.00 45.44 85 PRO A CA 1
ATOM 679 C C . PRO A 1 85 ? 20.367 -18.713 3.321 1.00 45.44 85 PRO A C 1
ATOM 681 O O . PRO A 1 85 ? 21.116 -19.648 3.614 1.00 45.44 85 PRO A O 1
ATOM 684 N N . LEU A 1 86 ? 19.567 -18.752 2.255 1.00 52.03 86 LEU A N 1
ATOM 685 C CA . LEU A 1 86 ? 19.744 -19.736 1.192 1.00 52.03 86 LEU A CA 1
ATOM 686 C C . LEU A 1 86 ? 21.036 -19.378 0.449 1.00 52.03 86 LEU A C 1
ATOM 688 O O . LEU A 1 86 ? 21.056 -18.483 -0.392 1.00 52.03 86 LEU A O 1
ATOM 692 N N . ILE A 1 87 ? 22.131 -20.051 0.795 1.00 53.00 87 ILE A N 1
ATOM 693 C CA . ILE A 1 87 ? 23.351 -20.037 -0.009 1.00 53.00 87 ILE A CA 1
ATOM 694 C C . ILE A 1 87 ? 23.018 -20.784 -1.302 1.00 53.00 87 ILE A C 1
ATOM 696 O O . ILE A 1 87 ? 22.795 -21.993 -1.282 1.00 53.00 87 ILE A O 1
ATOM 700 N N . CYS A 1 88 ? 22.957 -20.067 -2.422 1.00 47.16 88 CYS A N 1
ATOM 701 C CA . CYS A 1 88 ? 22.923 -20.680 -3.744 1.00 47.16 88 CYS A CA 1
ATOM 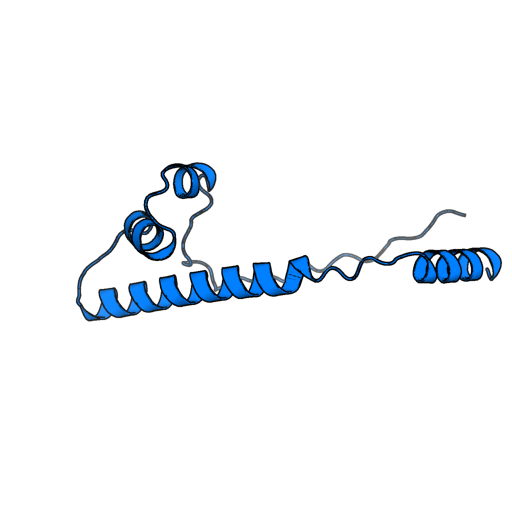702 C C . CYS A 1 88 ? 24.268 -21.395 -3.966 1.00 47.16 88 CYS A C 1
ATOM 704 O O . CYS A 1 88 ? 25.290 -20.703 -3.998 1.00 47.16 88 CYS A O 1
ATOM 706 N N . PRO A 1 89 ? 24.324 -22.731 -4.121 1.00 47.47 89 PRO A N 1
ATOM 707 C CA . PRO A 1 89 ? 25.563 -23.384 -4.504 1.00 47.47 89 PRO A CA 1
ATOM 708 C C . PRO A 1 89 ? 25.851 -22.991 -5.952 1.00 47.47 89 PRO A C 1
ATOM 710 O O . PRO A 1 89 ? 25.042 -23.232 -6.852 1.00 47.47 89 PRO A O 1
ATOM 713 N N . GLY A 1 90 ? 26.970 -22.300 -6.152 1.00 55.81 90 GLY A N 1
ATOM 714 C CA . GLY A 1 90 ? 27.488 -22.005 -7.476 1.00 55.81 90 GLY A CA 1
ATOM 715 C C . GLY A 1 90 ? 27.851 -23.305 -8.175 1.00 55.81 90 GLY A C 1
ATOM 716 O O . GLY A 1 90 ? 28.560 -24.109 -7.593 1.00 55.81 90 GLY A O 1
ATOM 717 N N . ASP A 1 91 ? 27.303 -23.504 -9.374 1.00 52.16 91 ASP A N 1
ATOM 718 C CA . ASP A 1 91 ? 27.961 -24.159 -10.510 1.00 52.16 91 ASP A CA 1
ATOM 719 C C . ASP A 1 91 ? 26.972 -24.263 -11.679 1.00 52.16 91 ASP A C 1
ATOM 721 O O . ASP A 1 91 ? 26.414 -25.312 -11.988 1.00 52.16 91 ASP A O 1
ATOM 725 N N . TRP A 1 92 ? 26.757 -23.145 -12.376 1.00 52.50 92 TRP A N 1
ATOM 726 C CA . TRP A 1 92 ? 26.147 -23.175 -13.707 1.00 52.50 92 TRP A CA 1
ATOM 727 C C . TRP A 1 92 ? 27.248 -23.051 -14.759 1.00 52.50 92 TRP A C 1
ATOM 729 O O . TRP A 1 92 ? 27.499 -21.966 -15.288 1.00 52.50 92 TRP A O 1
ATOM 739 N N . ARG A 1 93 ? 27.924 -24.165 -15.072 1.00 57.91 93 ARG A N 1
ATOM 740 C CA . ARG A 1 93 ? 28.747 -24.243 -16.287 1.00 57.91 93 ARG A CA 1
ATOM 741 C C . ARG A 1 93 ? 27.850 -24.439 -17.511 1.00 57.91 93 ARG A C 1
ATOM 743 O O . ARG A 1 93 ? 26.973 -25.296 -17.529 1.00 57.91 93 ARG A O 1
ATOM 750 N N . ARG A 1 94 ? 28.079 -23.616 -18.535 1.00 47.16 94 ARG A N 1
ATOM 751 C CA . ARG A 1 94 ? 27.384 -23.650 -19.831 1.00 47.16 94 ARG A CA 1
ATOM 752 C C . ARG A 1 94 ? 28.053 -24.711 -20.722 1.00 47.16 94 ARG A C 1
ATOM 754 O O . ARG A 1 94 ? 29.274 -24.638 -20.826 1.00 47.16 94 ARG A O 1
ATOM 761 N N . PRO A 1 95 ? 27.323 -25.647 -21.357 1.00 50.03 95 PRO A N 1
ATOM 762 C CA . PRO A 1 95 ? 27.916 -26.537 -22.354 1.00 50.03 95 PRO A CA 1
ATOM 763 C C . PRO A 1 95 ? 28.190 -25.777 -23.660 1.00 50.03 95 PRO A C 1
ATOM 765 O O . PRO A 1 95 ? 27.457 -24.828 -23.974 1.00 50.03 95 PRO A O 1
ATOM 768 N N . ASP A 1 96 ? 29.246 -26.197 -24.361 1.00 57.34 96 ASP A N 1
ATOM 769 C CA . ASP A 1 96 ? 29.756 -25.616 -25.615 1.00 57.34 96 ASP A CA 1
ATOM 770 C C . ASP A 1 96 ? 28.773 -25.720 -26.795 1.00 57.34 96 ASP A C 1
ATOM 772 O O . ASP A 1 96 ? 28.107 -26.772 -26.937 1.00 57.34 96 ASP A O 1
#

Radius of gyration: 22.45 Å; Cα contacts (8 Å, |Δi|>4): 19; chains: 1; bounding box: 47×28×58 Å

Foldseek 3Di:
DVPVVVVVVVVVVVPPDPPPVVPVVVVVVVVLVVQLVVVCVVCVVVVHDDDPVVSCCVSVNPPVCPVVVCPPVPDPDPPPPDPDDPDDDDDDDDDD

Secondary structure (DSSP, 8-state):
-HHHHHHHHHHHHH-----THHHHHHHHHHHHHHHHHHHHHHHHHHT----HHHHHHHHH-S-HHHHHTTGGG---SS-TT------PPP--PPP-

Organism: NCBI:txid262757